Protein AF-A0A358Q5W8-F1 (afdb_monomer)

Mean predicted aligned error: 4.17 Å

Foldseek 3Di:
DFKKKLPKDFQAADVNHTFFFKKKKKKFAQDQAKKKKWKWKWADDPNDTHTDDTDIDIAGHRGMDIDMDTDPHRMMMMMMDIRDPRMDMWMWTQTPVRDTHTRDMDGDDDPD

Sequence (112 aa):
MPYFTTELLENASVKGVRQSLKLLVNISNNDNSTVAIQIEGFSQKEFKRVKYVEEFFTLSASGVILKNYYIPFDQFEFVFFISSPTVEISVECKDASGNLISVPLKPAEVNV

Nearest PDB structures (foldseek):
  1nc7-assembly1_C  TM=5.599E-01  e=3.815E-03  Thermotoga maritima
  1u5y-assembly1_D  TM=4.669E-01  e=7.411E-01  Mus musculus
  1u5z-assembly1_A  TM=3.508E-01  e=3.727E-01  Mus musculus
  7ye3-assembly1_E  TM=2.291E-01  e=5.256E-01  Lacticaseibacillus rhamnosus
  5nxs-assembly1_A  TM=2.041E-01  e=4.180E-01  Homo sapiens

pLDDT: mean 92.12, std 9.34, range [41.66, 98.44]

Solvent-accessible surface area (backbone atoms only — not comparable to full-at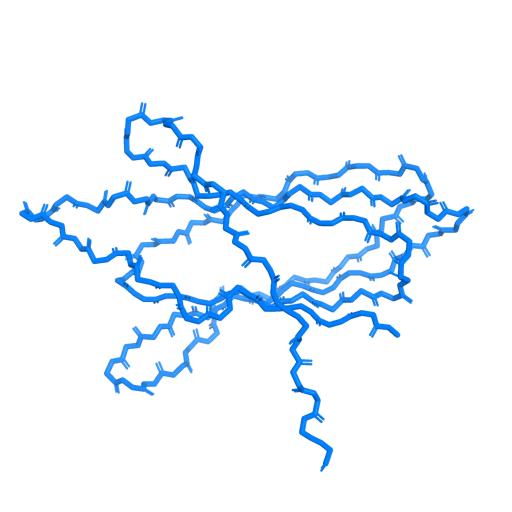om values): 6184 Å² total; per-residue (Å²): 104,46,40,35,21,50,50,84,40,83,35,58,57,58,96,83,43,53,50,41,52,35,38,38,40,41,39,39,29,70,38,96,49,71,38,47,41,37,41,39,29,30,38,52,55,96,90,42,80,42,77,81,41,81,46,77,52,74,44,48,48,70,32,72,49,78,46,80,43,81,41,95,44,46,25,34,34,43,37,39,42,30,64,46,79,58,48,48,77,50,38,30,36,31,32,77,89,66,50,77,44,81,50,68,73,41,78,51,83,80,88,124

Structure (mmCIF, N/CA/C/O backbone)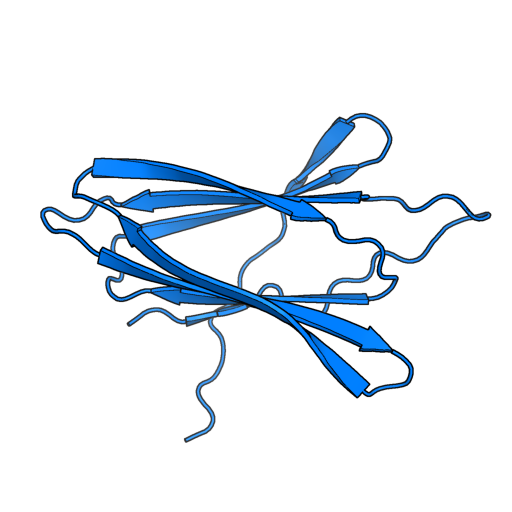:
data_AF-A0A358Q5W8-F1
#
_entry.id   AF-A0A358Q5W8-F1
#
loop_
_atom_site.group_PDB
_atom_site.id
_atom_site.type_symbol
_atom_site.label_atom_id
_atom_site.label_alt_id
_atom_site.label_comp_id
_atom_site.label_asym_id
_atom_site.label_entity_id
_atom_site.label_seq_id
_atom_site.pdbx_PDB_ins_code
_atom_site.Cartn_x
_atom_site.Cartn_y
_atom_site.Cartn_z
_atom_site.occupancy
_atom_site.B_iso_or_equiv
_atom_site.auth_seq_id
_atom_site.auth_comp_id
_atom_site.auth_asym_id
_atom_site.auth_atom_id
_atom_site.pdbx_PDB_model_num
ATOM 1 N N . MET A 1 1 ? 16.725 -1.503 -2.196 1.00 80.81 1 MET A N 1
ATOM 2 C CA . MET A 1 1 ? 15.288 -1.811 -2.315 1.00 80.81 1 MET A CA 1
ATOM 3 C C . MET A 1 1 ? 14.548 -0.782 -1.486 1.00 80.81 1 MET A C 1
ATOM 5 O O . MET A 1 1 ? 14.802 -0.744 -0.286 1.00 80.81 1 MET A O 1
ATOM 9 N N . PRO A 1 2 ? 13.780 0.128 -2.106 1.00 89.00 2 PRO A N 1
ATOM 10 C CA . PRO A 1 2 ? 13.011 1.114 -1.362 1.00 89.00 2 PRO A CA 1
ATOM 11 C C . PRO A 1 2 ? 12.006 0.461 -0.426 1.00 89.00 2 PRO A C 1
ATOM 13 O O . PRO A 1 2 ? 11.389 -0.556 -0.756 1.00 89.00 2 PRO A O 1
ATOM 16 N N . TYR A 1 3 ? 11.843 1.099 0.722 1.00 94.44 3 TYR A N 1
ATOM 17 C CA . TYR A 1 3 ? 10.897 0.709 1.742 1.00 94.44 3 TYR A CA 1
ATOM 18 C C . TYR A 1 3 ? 10.167 1.965 2.209 1.00 94.44 3 TYR A C 1
ATOM 20 O O . TYR A 1 3 ? 10.809 2.900 2.687 1.00 94.44 3 TYR A O 1
ATOM 28 N N . PHE A 1 4 ? 8.851 2.014 2.011 1.00 96.56 4 PHE A N 1
ATOM 29 C CA . PHE A 1 4 ? 8.030 3.183 2.317 1.00 96.56 4 PHE A CA 1
ATOM 30 C C . PHE A 1 4 ? 6.909 2.834 3.288 1.00 96.56 4 PHE A C 1
ATOM 32 O O . PHE A 1 4 ? 6.372 1.729 3.257 1.00 96.56 4 PHE A O 1
ATOM 39 N N . THR A 1 5 ? 6.516 3.801 4.107 1.00 96.81 5 THR A N 1
ATOM 40 C CA . THR A 1 5 ? 5.339 3.727 4.972 1.00 96.81 5 THR A CA 1
ATOM 41 C C . THR A 1 5 ? 4.505 4.996 4.831 1.00 96.81 5 THR A C 1
ATOM 43 O O . THR A 1 5 ? 5.039 6.077 4.570 1.00 96.81 5 THR A O 1
ATOM 46 N N . THR A 1 6 ? 3.193 4.871 5.015 1.00 96.31 6 THR A N 1
ATOM 47 C CA . THR A 1 6 ? 2.307 6.022 5.249 1.00 96.31 6 THR A CA 1
ATOM 48 C C . THR A 1 6 ? 2.444 6.586 6.662 1.00 96.31 6 THR A C 1
ATOM 50 O O . THR A 1 6 ? 1.821 7.597 6.967 1.00 96.31 6 THR A O 1
ATOM 53 N N . GLU A 1 7 ? 3.191 5.896 7.532 1.00 94.62 7 GLU A N 1
ATOM 54 C CA . GLU A 1 7 ? 3.045 5.958 8.985 1.00 94.62 7 GLU A CA 1
ATOM 55 C C . GLU A 1 7 ? 1.592 5.701 9.419 1.00 94.62 7 GLU A C 1
ATOM 57 O O . GLU A 1 7 ? 0.726 5.312 8.622 1.00 94.62 7 GLU A O 1
ATOM 62 N N . LEU A 1 8 ? 1.330 5.866 10.714 1.00 94.19 8 LEU A N 1
ATOM 63 C CA . LEU A 1 8 ? -0.015 5.767 11.246 1.00 94.19 8 LEU A CA 1
ATOM 64 C C . LEU A 1 8 ? -0.863 6.944 10.755 1.00 94.19 8 LEU A C 1
ATOM 66 O O . LEU A 1 8 ? -0.582 8.102 11.067 1.00 94.19 8 LEU A O 1
ATOM 70 N N . LEU A 1 9 ? -1.927 6.630 10.026 1.00 93.81 9 LEU A N 1
ATOM 71 C CA . LEU A 1 9 ? -2.929 7.584 9.585 1.00 93.81 9 LEU A CA 1
ATOM 72 C C . LEU A 1 9 ? -4.173 7.505 10.462 1.00 93.81 9 LEU A C 1
ATOM 74 O O . LEU A 1 9 ? -4.727 6.428 10.698 1.00 93.81 9 LEU A O 1
ATOM 78 N N . GLU A 1 10 ? -4.641 8.677 10.877 1.00 91.81 10 GLU A N 1
ATOM 79 C CA . GLU A 1 10 ? -5.926 8.860 11.542 1.00 91.81 10 GLU A CA 1
ATOM 80 C C . GLU A 1 10 ? -7.051 8.956 10.507 1.00 91.81 10 GLU A C 1
ATOM 82 O O . GLU A 1 10 ? -6.974 9.693 9.524 1.00 91.81 10 GLU A O 1
ATOM 87 N N . ASN A 1 11 ? -8.132 8.230 10.752 1.00 90.56 11 ASN A N 1
ATOM 88 C CA . ASN A 1 11 ? -9.339 8.205 9.930 1.00 90.56 11 ASN A CA 1
ATOM 89 C C . ASN A 1 11 ? -10.584 8.051 10.809 1.00 90.56 11 ASN A C 1
ATOM 91 O O . ASN A 1 11 ? -11.537 7.360 10.447 1.00 90.56 11 ASN A O 1
ATOM 95 N N . ALA A 1 12 ? -10.563 8.662 11.994 1.00 86.81 12 ALA A N 1
ATOM 96 C CA . ALA A 1 12 ? -11.633 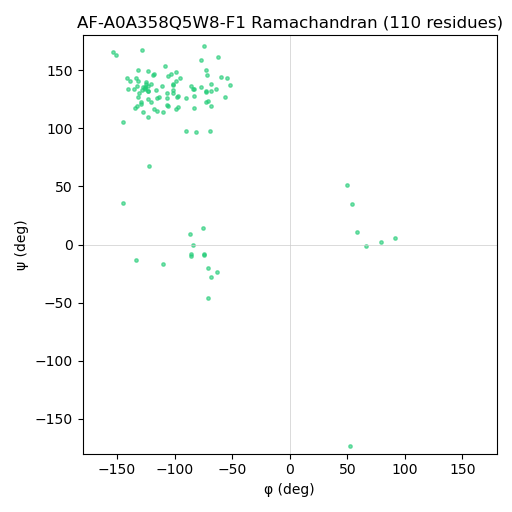8.573 12.976 1.00 86.81 12 ALA A CA 1
ATOM 97 C C . ALA A 1 12 ? -13.001 8.975 12.396 1.00 86.81 12 ALA A C 1
ATOM 99 O O . ALA A 1 12 ? -13.132 9.903 11.592 1.00 86.81 12 ALA A O 1
ATOM 100 N N . SER A 1 13 ? -14.050 8.282 12.838 1.00 84.94 13 SER A N 1
ATOM 101 C CA . SER A 1 13 ? -15.422 8.623 12.453 1.00 84.94 13 SER A CA 1
ATOM 102 C C . SER A 1 13 ? -15.890 9.899 13.158 1.00 84.94 13 SER A C 1
ATOM 104 O O . SER A 1 13 ? -15.959 9.955 14.385 1.00 84.94 13 SER A O 1
ATOM 106 N N . VAL A 1 14 ? -16.290 10.917 12.392 1.00 83.50 14 VAL A N 1
ATOM 107 C CA . VAL A 1 14 ? -16.848 12.167 12.927 1.00 83.50 14 VAL A CA 1
ATOM 108 C C . VAL A 1 14 ? -18.369 12.076 12.884 1.00 83.50 14 VAL A C 1
ATOM 110 O O . VAL A 1 14 ? -18.959 11.927 11.817 1.00 83.50 14 VAL A O 1
ATOM 113 N N . LYS A 1 15 ? -19.027 12.144 14.050 1.00 84.19 15 LYS A N 1
ATOM 114 C CA . LYS A 1 15 ? -20.493 11.971 14.184 1.00 84.19 15 LYS A CA 1
ATOM 115 C C . LYS A 1 15 ? -21.013 10.658 13.566 1.00 84.19 15 LYS A C 1
ATOM 117 O O . LYS A 1 15 ? -22.103 10.621 13.004 1.00 84.19 15 LYS A O 1
ATOM 122 N N . GLY A 1 16 ? -20.221 9.587 13.652 1.00 77.81 16 GLY A N 1
ATOM 123 C CA . GLY A 1 16 ? -20.558 8.277 13.082 1.00 77.81 16 GLY A CA 1
ATOM 124 C C . GLY A 1 16 ? -20.323 8.151 11.573 1.00 77.81 16 GLY A C 1
ATOM 125 O O . GLY A 1 16 ? -20.581 7.088 11.016 1.00 77.81 16 GLY A O 1
ATOM 126 N N . VAL A 1 17 ? -19.809 9.195 10.913 1.00 78.75 17 VAL A N 1
ATOM 127 C CA . VAL A 1 17 ? -19.450 9.173 9.490 1.00 78.75 17 VAL A CA 1
ATOM 128 C C . VAL A 1 17 ? -17.932 9.128 9.354 1.00 78.75 17 VAL A C 1
ATOM 130 O O . VAL A 1 17 ? -17.223 10.018 9.827 1.00 78.75 17 VAL A O 1
ATOM 133 N N . ARG A 1 18 ? -17.426 8.078 8.706 1.00 84.12 18 ARG A N 1
ATOM 134 C CA . ARG A 1 18 ? -15.998 7.928 8.416 1.00 84.12 18 ARG A CA 1
ATOM 135 C C . ARG A 1 18 ? -15.603 8.817 7.241 1.00 84.12 18 ARG A C 1
ATOM 137 O O . ARG A 1 18 ? -16.314 8.856 6.239 1.00 84.12 18 ARG A O 1
ATOM 144 N N . GLN A 1 19 ? -14.475 9.515 7.374 1.00 81.50 19 GLN A N 1
ATOM 145 C CA . GLN A 1 19 ? -14.037 10.490 6.376 1.00 81.50 19 GLN A CA 1
ATOM 146 C C . GLN A 1 19 ? -13.568 9.816 5.090 1.00 81.50 19 GLN A C 1
ATOM 148 O O . GLN A 1 19 ? -14.015 10.224 4.026 1.00 81.50 19 GLN A O 1
ATOM 153 N N . SER A 1 20 ? -12.749 8.763 5.184 1.00 88.44 20 SER A N 1
ATOM 154 C CA . SER A 1 20 ? -12.296 7.983 4.029 1.00 88.44 20 SER A CA 1
ATOM 155 C C . SER A 1 20 ? -12.638 6.505 4.173 1.00 88.44 20 SER A C 1
ATOM 157 O O . SER A 1 20 ? -12.458 5.905 5.232 1.00 88.44 20 SER A O 1
ATOM 159 N N . LEU A 1 21 ? -13.127 5.903 3.089 1.00 89.94 21 LEU A N 1
ATOM 160 C CA . LEU A 1 21 ? -13.454 4.471 3.042 1.00 89.94 21 LEU A CA 1
ATOM 161 C C . LEU A 1 21 ? -12.501 3.679 2.155 1.00 89.94 21 LEU A C 1
ATOM 163 O O . LEU A 1 21 ? -12.460 2.452 2.252 1.00 89.94 21 LEU A O 1
ATOM 167 N N . LYS A 1 22 ? -11.750 4.357 1.285 1.00 93.88 22 LYS A N 1
ATOM 168 C CA . LYS A 1 22 ? -10.831 3.713 0.354 1.00 93.88 22 LYS A CA 1
ATOM 169 C C . LYS A 1 22 ? -9.478 4.401 0.349 1.00 93.88 22 LYS A C 1
ATOM 171 O O . LYS A 1 22 ? -9.414 5.625 0.406 1.00 93.88 22 LYS A O 1
ATOM 176 N N . LEU A 1 23 ? -8.436 3.594 0.212 1.00 96.31 23 LEU A N 1
ATOM 177 C CA . LEU A 1 23 ? -7.078 4.028 -0.072 1.00 96.31 23 LEU A CA 1
ATOM 178 C C . LEU A 1 23 ? -6.690 3.529 -1.466 1.00 96.31 23 LEU A C 1
ATOM 180 O O . LEU A 1 23 ? -6.852 2.352 -1.793 1.00 96.31 23 LEU A O 1
ATOM 184 N N . LEU A 1 24 ? -6.241 4.455 -2.297 1.00 97.56 24 LEU A N 1
ATOM 185 C CA . LEU A 1 24 ? -5.787 4.250 -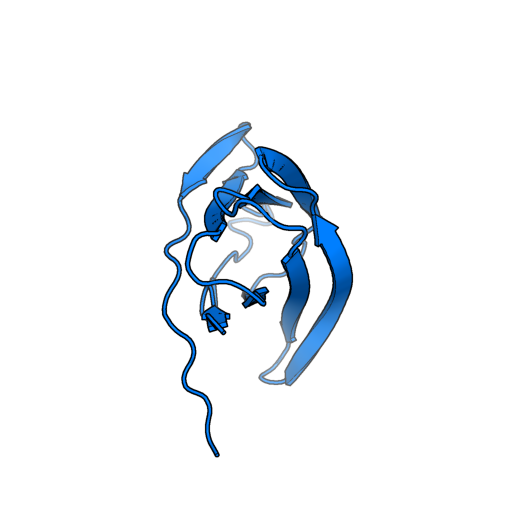3.659 1.00 97.56 24 LEU A CA 1
ATOM 186 C C . LEU A 1 24 ? -4.265 4.257 -3.654 1.00 97.56 24 LEU A C 1
ATOM 188 O O . LEU A 1 24 ? -3.655 5.165 -3.096 1.00 97.56 24 LEU A O 1
ATOM 192 N N . VAL A 1 25 ? -3.657 3.250 -4.272 1.00 98.00 25 VAL A N 1
ATOM 193 C CA . VAL A 1 25 ? -2.204 3.179 -4.454 1.00 98.00 25 VAL A CA 1
ATOM 194 C C . VAL A 1 25 ? -1.942 3.061 -5.940 1.00 98.00 25 VAL A C 1
ATOM 196 O O . VAL A 1 25 ? -2.251 2.033 -6.546 1.00 98.00 25 VAL A O 1
ATOM 199 N N . ASN A 1 26 ? -1.402 4.120 -6.525 1.00 98.19 26 ASN A N 1
ATOM 200 C CA . ASN A 1 26 ? -0.978 4.129 -7.913 1.00 98.19 26 ASN A CA 1
ATOM 201 C C . ASN A 1 26 ? 0.529 3.876 -7.979 1.00 98.19 26 ASN A C 1
ATOM 203 O O . ASN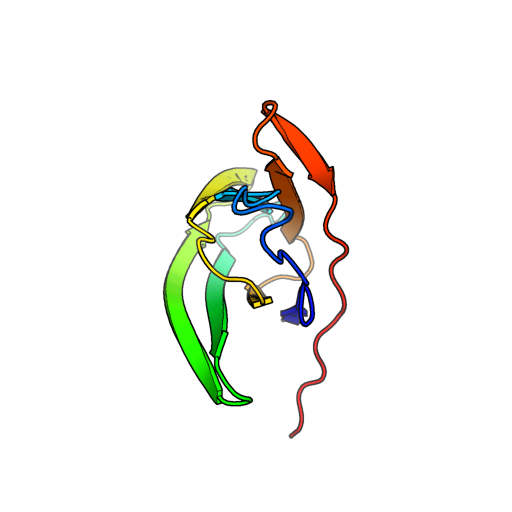 A 1 26 ? 1.305 4.551 -7.300 1.00 98.19 26 ASN A O 1
ATOM 207 N N . ILE A 1 27 ? 0.918 2.885 -8.778 1.00 98.31 27 ILE A N 1
ATOM 208 C CA . ILE A 1 27 ? 2.292 2.397 -8.873 1.00 98.31 27 ILE A CA 1
ATOM 209 C C . ILE A 1 27 ? 2.690 2.359 -10.344 1.00 98.31 27 ILE A C 1
ATOM 211 O O . ILE A 1 27 ? 2.043 1.667 -11.135 1.00 98.31 27 ILE A O 1
ATOM 215 N N . SER A 1 28 ? 3.763 3.062 -10.696 1.00 98.38 28 SER A N 1
ATOM 216 C CA . SER A 1 28 ? 4.362 3.056 -12.033 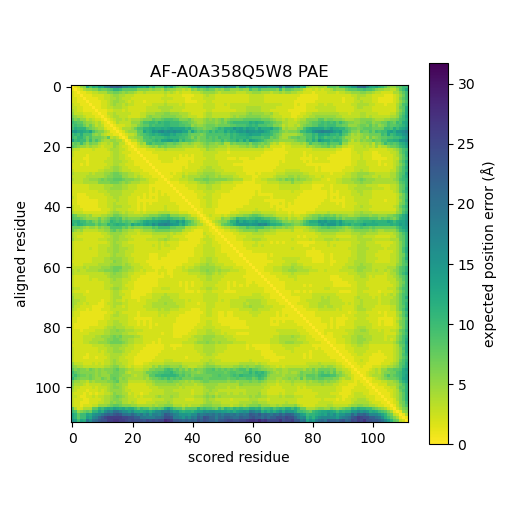1.00 98.38 28 SER A CA 1
ATOM 217 C C . SER A 1 28 ? 5.767 2.468 -11.983 1.00 98.38 28 SER A C 1
ATOM 219 O O . SER A 1 28 ? 6.627 2.898 -11.214 1.00 98.38 28 SER A O 1
ATOM 221 N N . ASN A 1 29 ? 6.006 1.459 -12.818 1.00 97.88 29 ASN A N 1
ATOM 222 C CA . ASN A 1 29 ? 7.324 0.874 -12.991 1.00 97.88 29 ASN A CA 1
ATOM 223 C C . ASN A 1 29 ? 8.082 1.596 -14.112 1.00 97.88 29 ASN A C 1
ATOM 225 O O . ASN A 1 29 ? 7.919 1.256 -15.285 1.00 97.88 29 ASN A O 1
ATOM 229 N N . ASN A 1 30 ? 8.941 2.548 -13.744 1.00 96.81 30 ASN A N 1
ATOM 230 C CA . ASN A 1 30 ? 9.811 3.251 -14.692 1.00 96.81 30 ASN A CA 1
ATOM 231 C C . ASN A 1 30 ? 11.144 2.508 -14.936 1.00 96.81 30 ASN A C 1
ATOM 233 O O . ASN A 1 30 ? 12.053 3.054 -15.558 1.00 96.81 30 ASN A O 1
ATOM 237 N N . ASP A 1 31 ? 11.281 1.271 -14.445 1.00 95.38 31 ASP A N 1
ATOM 238 C CA . ASP A 1 31 ? 12.404 0.386 -14.750 1.00 95.38 31 ASP A CA 1
ATOM 239 C C . ASP A 1 31 ? 12.263 -0.241 -16.151 1.00 95.38 31 ASP A C 1
ATOM 241 O O . ASP A 1 31 ? 11.165 -0.395 -16.695 1.00 95.38 31 ASP A O 1
ATOM 245 N N . ASN A 1 32 ? 13.390 -0.685 -16.708 1.00 96.31 32 ASN A N 1
ATOM 246 C CA . ASN A 1 32 ? 13.448 -1.437 -17.964 1.00 96.31 32 ASN A CA 1
ATOM 247 C C . ASN A 1 32 ? 13.202 -2.942 -17.759 1.00 96.31 32 ASN A C 1
ATOM 249 O O . ASN A 1 32 ? 13.248 -3.722 -18.711 1.00 96.31 32 ASN A O 1
ATOM 253 N N . SER A 1 33 ? 12.975 -3.366 -16.517 1.00 97.44 33 SER A N 1
ATOM 254 C CA . SER A 1 33 ? 12.784 -4.756 -16.120 1.00 97.44 33 SER A CA 1
ATOM 255 C C . SER A 1 33 ? 11.510 -4.952 -15.295 1.00 97.44 33 SER A C 1
ATOM 257 O O . SER A 1 33 ? 10.858 -4.002 -14.863 1.00 97.44 33 SER A O 1
ATOM 259 N N . THR A 1 34 ? 11.115 -6.213 -15.109 1.00 98.12 34 THR A N 1
ATOM 260 C CA . THR A 1 34 ? 9.997 -6.555 -14.220 1.00 98.12 34 THR A CA 1
ATOM 261 C C . THR A 1 34 ? 10.431 -6.386 -12.767 1.00 98.12 34 THR A C 1
ATOM 263 O O . THR A 1 34 ? 11.468 -6.915 -12.372 1.00 98.12 34 THR A O 1
ATOM 266 N N . VAL A 1 35 ? 9.619 -5.691 -11.971 1.00 98.06 35 VAL A N 1
ATOM 267 C CA . VAL A 1 35 ? 9.874 -5.430 -10.546 1.00 98.06 35 VAL A CA 1
ATOM 268 C C . VAL A 1 35 ? 8.933 -6.244 -9.665 1.00 98.06 35 VAL A C 1
ATOM 270 O O . VAL A 1 35 ? 7.826 -6.581 -10.084 1.00 98.06 35 VAL A O 1
ATOM 273 N N . ALA A 1 36 ? 9.358 -6.544 -8.441 1.00 98.19 36 ALA A N 1
ATOM 274 C CA . ALA A 1 36 ? 8.528 -7.145 -7.405 1.00 98.19 36 ALA A CA 1
ATOM 275 C C . ALA A 1 36 ? 8.081 -6.075 -6.401 1.00 98.19 36 ALA A C 1
ATOM 277 O O . ALA A 1 36 ? 8.873 -5.216 -5.998 1.00 98.19 36 ALA A O 1
ATOM 278 N N . ILE A 1 37 ? 6.811 -6.141 -6.009 1.00 98.19 37 ILE A N 1
ATOM 279 C CA . ILE A 1 37 ? 6.168 -5.208 -5.087 1.00 98.19 37 ILE A CA 1
ATOM 280 C C . ILE A 1 37 ? 5.443 -6.017 -4.011 1.00 98.19 37 ILE A C 1
ATOM 282 O O . ILE A 1 37 ? 4.666 -6.923 -4.326 1.00 98.19 37 ILE A O 1
ATOM 286 N N . GLN A 1 38 ? 5.673 -5.657 -2.750 1.00 98.31 38 GLN A N 1
ATOM 287 C CA . GLN A 1 38 ? 4.899 -6.132 -1.608 1.00 98.31 38 GLN A CA 1
ATOM 288 C C . GLN A 1 38 ? 4.174 -4.956 -0.962 1.00 98.31 38 GLN A C 1
ATOM 290 O O . GLN A 1 38 ? 4.774 -3.907 -0.720 1.00 98.31 38 GLN A O 1
ATOM 295 N N . ILE A 1 39 ? 2.890 -5.147 -0.675 1.00 98.31 39 ILE A N 1
ATOM 296 C CA . ILE A 1 39 ? 2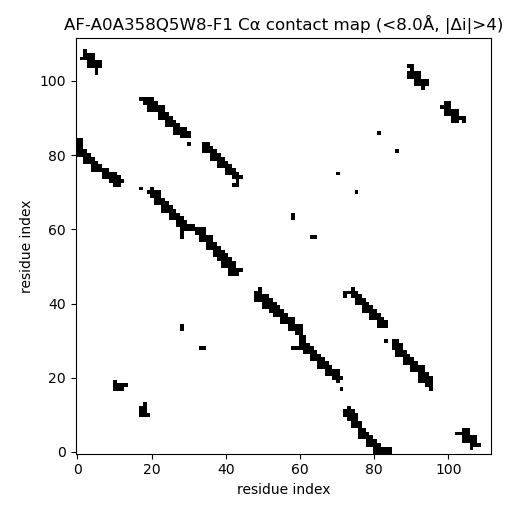.036 -4.173 -0.001 1.00 98.31 39 ILE A CA 1
ATOM 297 C C . ILE A 1 39 ? 1.463 -4.840 1.238 1.00 98.31 39 ILE A C 1
ATOM 299 O O . ILE A 1 39 ? 0.821 -5.890 1.155 1.00 98.31 39 ILE A O 1
ATOM 303 N N . GLU A 1 40 ? 1.672 -4.208 2.382 1.00 98.06 40 GLU A N 1
ATOM 304 C CA . GLU A 1 40 ? 1.079 -4.621 3.642 1.00 98.06 40 GLU A CA 1
ATOM 305 C C . GLU A 1 40 ? 0.223 -3.493 4.202 1.00 98.06 40 GLU A C 1
ATOM 307 O O . GLU A 1 40 ? 0.605 -2.324 4.160 1.00 98.06 40 GLU A O 1
ATOM 312 N N . GLY A 1 41 ? -0.941 -3.850 4.732 1.00 97.62 41 GLY A N 1
ATOM 313 C CA . GLY A 1 41 ? -1.855 -2.917 5.379 1.00 97.62 41 GLY A CA 1
ATOM 314 C C . GLY A 1 41 ? -2.184 -3.394 6.782 1.00 97.62 41 GLY A C 1
ATOM 315 O O . GLY A 1 41 ? -2.496 -4.569 7.007 1.00 97.62 41 GLY A O 1
ATOM 316 N N . PHE A 1 42 ? -2.136 -2.463 7.726 1.00 96.88 42 PHE A N 1
ATOM 317 C CA . PHE A 1 42 ? -2.359 -2.703 9.141 1.00 96.88 42 PHE A CA 1
ATOM 318 C C . PHE A 1 42 ? -3.468 -1.796 9.664 1.00 96.88 42 PHE A C 1
ATOM 320 O O . PHE A 1 42 ? -3.521 -0.616 9.334 1.00 96.88 42 PHE A O 1
ATOM 327 N N . SER A 1 43 ? -4.349 -2.346 10.493 1.00 95.38 43 SER A N 1
ATOM 328 C CA . SER A 1 43 ? -5.266 -1.566 11.326 1.00 95.38 43 SER A CA 1
ATOM 329 C C . SER A 1 43 ? -4.695 -1.463 12.734 1.00 95.38 43 SER A C 1
ATOM 331 O O . SER A 1 43 ? -4.052 -2.414 13.199 1.00 95.38 43 SER A O 1
ATOM 333 N N . GLN A 1 44 ? -4.957 -0.359 13.428 1.00 92.12 44 GLN A N 1
ATOM 334 C CA . GLN A 1 44 ? -4.653 -0.255 14.850 1.00 92.12 44 GLN A CA 1
ATOM 335 C C . GLN A 1 44 ? -5.938 -0.314 15.672 1.00 92.12 44 GLN A C 1
ATOM 337 O O . GLN A 1 44 ? -6.886 0.437 15.446 1.00 92.12 44 GLN A O 1
ATOM 342 N N . LYS A 1 45 ? -5.976 -1.244 16.629 1.00 84.12 45 LYS A N 1
ATOM 343 C CA . LYS A 1 45 ? -7.063 -1.369 17.600 1.00 84.12 45 LYS A CA 1
ATOM 344 C C . LYS A 1 45 ? -6.461 -1.523 18.985 1.00 84.12 45 LYS A C 1
ATOM 346 O O . LYS A 1 45 ? -5.732 -2.482 19.219 1.00 84.12 45 LYS A O 1
ATOM 351 N N . GLU A 1 46 ? -6.762 -0.590 19.887 1.00 79.12 46 GLU A N 1
ATOM 352 C CA . GLU A 1 46 ? -6.316 -0.644 21.290 1.00 79.12 46 GLU A CA 1
ATOM 353 C C . GLU A 1 46 ? -4.802 -0.922 21.403 1.00 79.12 46 GLU A C 1
ATOM 355 O O . GLU A 1 46 ? -4.365 -1.855 22.074 1.00 79.12 46 GLU A O 1
ATOM 360 N N . PHE A 1 47 ? -3.999 -0.140 20.672 1.00 78.81 47 PHE A N 1
ATOM 361 C CA . PHE A 1 47 ? -2.533 -0.250 20.576 1.00 78.81 47 PHE A CA 1
ATOM 362 C C . PHE A 1 47 ? -1.987 -1.518 19.902 1.00 78.81 47 PHE A C 1
ATOM 364 O O . PHE A 1 47 ? -0.777 -1.629 19.708 1.00 78.81 47 PHE A O 1
ATOM 371 N N . LYS A 1 48 ? -2.839 -2.451 19.469 1.00 89.19 48 LYS A N 1
ATOM 372 C CA . LYS A 1 48 ? -2.418 -3.621 18.692 1.00 89.19 48 LYS A CA 1
ATOM 373 C C . LYS A 1 48 ? -2.449 -3.315 17.201 1.00 89.19 48 LYS A C 1
ATOM 375 O O . LYS A 1 48 ? -3.481 -2.912 16.665 1.00 89.19 48 LYS A O 1
ATOM 380 N N . ARG A 1 49 ? -1.320 -3.561 16.537 1.00 92.69 49 ARG A N 1
ATOM 381 C CA . ARG A 1 49 ? -1.179 -3.530 15.077 1.00 92.69 49 ARG A CA 1
ATOM 382 C C . ARG A 1 49 ? -1.631 -4.878 14.511 1.00 92.69 49 ARG A C 1
ATOM 384 O O . ARG A 1 49 ? -1.045 -5.908 14.836 1.00 92.69 49 ARG A O 1
ATOM 391 N N . VAL A 1 50 ? -2.681 -4.879 13.694 1.00 95.38 50 VAL A N 1
ATOM 392 C CA . VAL A 1 50 ? -3.270 -6.090 13.098 1.00 95.38 50 VAL A CA 1
ATOM 393 C C . VAL A 1 50 ? -3.156 -6.000 11.581 1.00 95.38 50 VAL A C 1
ATOM 395 O O . VAL A 1 50 ? -3.744 -5.100 10.981 1.00 95.38 50 VAL A O 1
ATOM 398 N N . LYS A 1 51 ? -2.403 -6.921 10.965 1.00 96.38 51 LYS A N 1
ATOM 399 C CA . LYS A 1 51 ? -2.287 -7.021 9.502 1.00 96.38 51 LYS A CA 1
ATOM 400 C C . LYS A 1 51 ? -3.627 -7.474 8.917 1.00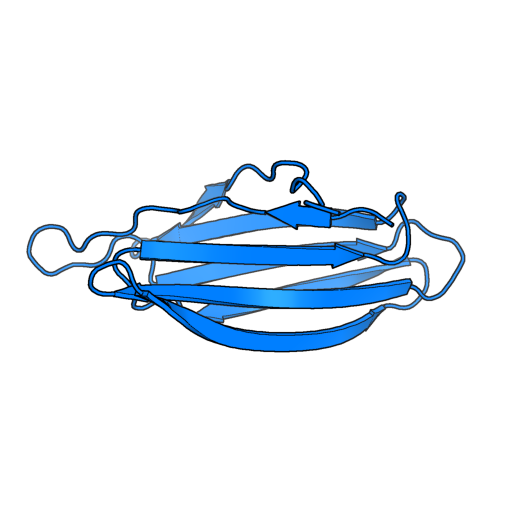 96.38 51 LYS A C 1
ATOM 402 O O . LYS A 1 51 ? -4.216 -8.430 9.417 1.00 96.38 51 LYS A O 1
ATOM 407 N N . TYR A 1 52 ? -4.097 -6.795 7.875 1.00 96.25 52 TYR A N 1
ATOM 408 C CA . TYR A 1 52 ? -5.332 -7.148 7.161 1.00 96.25 52 TYR A CA 1
ATOM 409 C C . TYR A 1 52 ? -5.178 -7.141 5.633 1.00 96.25 52 TYR A C 1
ATOM 411 O O . TYR A 1 52 ? -6.044 -7.663 4.936 1.00 96.25 52 TYR A O 1
ATOM 419 N N . VAL A 1 53 ? -4.081 -6.578 5.118 1.00 97.81 53 VAL A N 1
ATOM 420 C CA . VAL A 1 53 ? -3.674 -6.670 3.711 1.00 97.81 53 VAL A CA 1
ATOM 421 C C . VAL A 1 53 ? -2.272 -7.258 3.658 1.00 97.81 53 VAL A C 1
ATOM 423 O O . VAL A 1 53 ? -1.381 -6.806 4.377 1.00 97.81 53 VAL A O 1
ATOM 426 N N . GLU A 1 54 ? -2.094 -8.242 2.786 1.00 97.62 54 GLU A N 1
ATOM 427 C CA . GLU A 1 54 ? -0.806 -8.809 2.405 1.00 97.62 54 GLU A CA 1
ATOM 428 C C . GLU A 1 54 ? -0.892 -9.171 0.923 1.00 97.62 54 GLU A C 1
ATOM 430 O O . GLU A 1 54 ? -1.576 -10.117 0.533 1.00 97.62 54 GLU A O 1
ATOM 435 N N . GLU A 1 55 ? -0.255 -8.365 0.082 1.00 97.94 55 GLU A N 1
ATOM 436 C CA . GLU A 1 55 ? -0.206 -8.586 -1.357 1.00 97.94 55 GLU A CA 1
ATOM 437 C C . GLU A 1 55 ? 1.237 -8.601 -1.838 1.00 97.94 55 GLU A C 1
ATOM 439 O O . GLU A 1 55 ? 2.027 -7.724 -1.500 1.00 97.94 55 GLU A O 1
ATOM 444 N N . PHE A 1 56 ? 1.553 -9.571 -2.690 1.00 98.00 56 PHE A N 1
ATOM 445 C CA . PHE A 1 56 ? 2.829 -9.666 -3.381 1.00 98.00 56 PHE A CA 1
ATOM 446 C C . PHE A 1 56 ? 2.574 -9.919 -4.862 1.00 98.00 56 PHE A C 1
ATOM 448 O O . PHE A 1 56 ? 1.834 -10.837 -5.223 1.00 98.00 56 PHE A O 1
ATOM 455 N N . PHE A 1 57 ? 3.163 -9.101 -5.729 1.00 98.44 57 PHE A N 1
ATOM 456 C CA . PHE A 1 57 ? 3.002 -9.234 -7.172 1.00 98.44 57 PHE A CA 1
ATOM 457 C C . PHE A 1 57 ? 4.197 -8.657 -7.929 1.00 98.44 57 PHE A C 1
ATOM 459 O O . PHE A 1 57 ? 5.016 -7.915 -7.387 1.00 98.44 57 PHE A O 1
ATOM 466 N N . THR A 1 58 ? 4.279 -8.994 -9.213 1.00 98.44 58 THR A N 1
ATOM 467 C CA . THR A 1 58 ? 5.257 -8.418 -10.136 1.00 98.44 58 THR A CA 1
ATOM 468 C C . THR A 1 58 ? 4.596 -7.424 -11.082 1.00 98.44 58 THR A C 1
ATOM 470 O O . THR A 1 58 ? 3.474 -7.658 -11.532 1.00 98.44 58 THR A O 1
ATOM 473 N N . LEU A 1 59 ? 5.306 -6.357 -11.438 1.00 98.44 59 LEU A N 1
ATOM 474 C CA . LEU A 1 59 ? 4.873 -5.362 -12.417 1.00 98.44 59 LEU A CA 1
ATOM 475 C C . LEU A 1 59 ? 5.889 -5.315 -13.561 1.00 98.44 59 LEU A C 1
ATOM 477 O O . LEU A 1 59 ? 7.080 -5.115 -13.329 1.00 98.44 59 LEU A O 1
ATOM 481 N N . SER A 1 60 ? 5.433 -5.544 -14.794 1.00 98.44 60 SER A N 1
ATOM 482 C CA . SER A 1 60 ? 6.293 -5.518 -15.984 1.00 98.44 60 SER A CA 1
ATOM 483 C C . SER A 1 60 ? 6.911 -4.135 -16.204 1.00 98.44 60 SER A C 1
ATOM 485 O O . SER A 1 60 ? 6.406 -3.140 -15.679 1.00 98.44 60 SER A O 1
ATOM 487 N N . ALA A 1 61 ? 7.986 -4.064 -16.993 1.00 97.81 61 ALA A N 1
ATOM 488 C CA . ALA A 1 61 ? 8.591 -2.796 -17.410 1.00 97.81 61 ALA A CA 1
ATOM 489 C C . ALA A 1 61 ? 7.531 -1.852 -18.008 1.00 97.81 61 ALA A C 1
ATOM 491 O O . ALA A 1 61 ? 6.646 -2.306 -18.741 1.00 97.81 61 ALA A O 1
ATOM 492 N N . SER A 1 62 ? 7.595 -0.565 -17.652 1.00 95.94 62 SER A N 1
ATOM 493 C CA . SER A 1 62 ? 6.614 0.470 -18.034 1.00 95.94 62 SER A CA 1
ATOM 494 C C . SER A 1 62 ? 5.163 0.201 -17.598 1.00 95.94 62 SER A C 1
ATOM 496 O O . SER A 1 62 ? 4.243 0.887 -18.043 1.00 95.94 62 SER A O 1
ATOM 498 N N . GLY A 1 63 ? 4.929 -0.802 -16.746 1.00 97.88 63 GLY A N 1
ATOM 499 C CA . GLY A 1 63 ? 3.604 -1.129 -16.234 1.00 97.88 63 GLY A CA 1
ATOM 500 C C . GLY A 1 63 ? 3.106 -0.087 -15.235 1.00 97.88 63 GLY A C 1
ATOM 501 O O . GLY A 1 63 ? 3.880 0.451 -14.446 1.00 97.88 63 GLY A O 1
ATOM 502 N N . VAL A 1 64 ? 1.796 0.153 -15.237 1.00 98.12 64 VAL A N 1
ATOM 503 C CA . VAL A 1 64 ? 1.108 1.004 -14.258 1.00 98.12 64 VAL A CA 1
ATOM 504 C C . VAL A 1 64 ? -0.055 0.220 -13.669 1.00 98.12 64 VAL A C 1
ATOM 506 O O . VAL A 1 64 ? -0.789 -0.447 -14.401 1.00 98.12 64 VAL A O 1
ATOM 509 N N . ILE A 1 65 ? -0.229 0.281 -12.352 1.00 98.38 65 ILE A N 1
ATOM 510 C CA . ILE A 1 65 ? -1.333 -0.387 -11.662 1.00 98.38 65 ILE A CA 1
ATOM 511 C C . ILE A 1 65 ? -1.926 0.502 -10.572 1.00 98.38 65 ILE A C 1
ATOM 513 O O . ILE A 1 65 ? -1.208 1.165 -9.828 1.00 98.38 65 ILE A O 1
ATOM 517 N N . LEU A 1 66 ? -3.254 0.459 -10.459 1.00 98.12 66 LEU A N 1
ATOM 518 C CA . LEU A 1 66 ? -4.012 1.108 -9.397 1.00 98.12 66 LEU A CA 1
ATOM 519 C C . LEU A 1 66 ? -4.599 0.047 -8.459 1.00 98.12 66 LEU A C 1
ATOM 521 O O . LEU A 1 66 ? -5.488 -0.718 -8.846 1.00 98.12 66 LEU A O 1
ATOM 525 N N . LYS A 1 67 ? -4.132 0.016 -7.212 1.00 97.94 67 LYS A N 1
ATOM 526 C CA . LYS A 1 67 ? -4.693 -0.818 -6.142 1.00 97.94 67 LYS A CA 1
ATOM 527 C C . LYS A 1 67 ? -5.698 -0.018 -5.319 1.00 97.94 67 LYS A C 1
ATOM 529 O O . LYS A 1 67 ? -5.531 1.178 -5.105 1.00 97.94 67 LYS A O 1
ATOM 534 N N . ASN A 1 68 ? -6.760 -0.690 -4.883 1.00 96.62 68 ASN A N 1
ATOM 535 C CA . ASN A 1 68 ? -7.865 -0.095 -4.137 1.00 96.62 68 ASN A CA 1
ATOM 536 C C . ASN A 1 68 ? -8.092 -0.899 -2.855 1.00 96.62 68 ASN A C 1
ATOM 538 O O . ASN A 1 68 ? -8.540 -2.043 -2.922 1.00 96.62 68 ASN A O 1
ATOM 542 N N . TYR A 1 69 ? -7.844 -0.288 -1.702 1.00 96.44 69 TYR A N 1
ATOM 543 C CA . TYR A 1 69 ? -7.973 -0.920 -0.393 1.00 96.44 69 TYR A CA 1
ATOM 544 C C . TYR A 1 69 ? -9.143 -0.344 0.386 1.00 96.44 69 TYR A C 1
ATOM 546 O O . TYR A 1 69 ? -9.332 0.869 0.418 1.00 96.44 69 TYR A O 1
ATOM 554 N N . TYR A 1 70 ? -9.925 -1.205 1.034 1.00 94.19 70 TYR A N 1
ATOM 555 C CA . TYR A 1 70 ? -10.974 -0.769 1.950 1.00 94.19 70 TYR A CA 1
ATOM 556 C C . TYR A 1 70 ? -10.372 -0.478 3.330 1.00 94.19 70 TYR A C 1
ATOM 558 O O . TYR A 1 70 ? -9.683 -1.328 3.888 1.00 94.19 70 TYR A O 1
ATOM 566 N N . ILE A 1 71 ? -10.645 0.710 3.878 1.00 94.00 71 ILE A N 1
ATOM 567 C CA . ILE A 1 71 ? -10.070 1.206 5.142 1.00 94.00 71 ILE A CA 1
ATOM 568 C C . ILE A 1 71 ? -11.170 1.556 6.168 1.00 94.00 71 ILE A C 1
ATOM 570 O O . ILE A 1 71 ? -11.355 2.721 6.518 1.00 94.00 71 ILE A O 1
ATOM 574 N N . PRO A 1 72 ? -11.928 0.572 6.691 1.00 91.62 72 PRO A N 1
ATOM 575 C CA . PRO A 1 72 ? -13.010 0.807 7.656 1.00 91.62 72 PRO A CA 1
ATOM 576 C C . PRO A 1 72 ? -12.522 1.127 9.081 1.00 91.62 72 PRO A C 1
ATOM 578 O O . PRO A 1 72 ? -13.310 1.059 10.027 1.00 91.62 72 PRO A O 1
ATOM 581 N N . PHE A 1 73 ? -11.240 1.443 9.250 1.00 92.25 73 PHE A N 1
ATOM 582 C CA . PHE A 1 73 ? -10.569 1.567 10.541 1.00 92.25 73 PHE A CA 1
ATOM 583 C C . PHE A 1 73 ? -10.369 3.029 10.927 1.00 92.25 73 PHE A C 1
ATOM 585 O O . PHE A 1 73 ? -10.135 3.872 10.059 1.00 92.25 73 PHE A O 1
ATOM 592 N N . ASP A 1 74 ? -10.439 3.313 12.232 1.00 91.94 74 ASP A N 1
ATOM 593 C CA . ASP A 1 74 ? -10.141 4.644 12.781 1.00 91.94 74 ASP A CA 1
ATOM 594 C C . ASP A 1 74 ? -8.661 4.992 12.665 1.00 91.94 74 ASP A C 1
ATOM 596 O O . ASP A 1 74 ? -8.331 6.161 12.535 1.00 91.94 74 ASP A O 1
ATOM 600 N N . GLN A 1 75 ? -7.796 3.981 12.658 1.00 93.62 75 GLN A N 1
ATOM 601 C CA . GLN A 1 75 ? -6.360 4.121 12.494 1.00 93.62 75 GLN A CA 1
ATOM 602 C C . GLN A 1 75 ? -5.840 2.999 11.602 1.00 93.62 75 GLN A C 1
ATOM 604 O O . GLN A 1 75 ? -6.194 1.826 11.791 1.00 93.62 75 GLN A O 1
ATOM 609 N N . PHE A 1 76 ? -5.001 3.346 10.634 1.00 95.38 76 PHE A N 1
ATOM 610 C CA . PHE A 1 76 ? -4.384 2.372 9.743 1.00 95.38 76 PHE A CA 1
ATOM 611 C C . PHE A 1 76 ? -3.016 2.841 9.250 1.00 95.38 76 PHE A C 1
ATOM 613 O O . PHE A 1 76 ? -2.682 4.017 9.308 1.00 95.38 76 PHE A O 1
ATOM 620 N N . GLU A 1 77 ? -2.234 1.904 8.738 1.00 95.88 77 GLU A N 1
ATOM 621 C CA . GLU A 1 77 ? -0.921 2.144 8.151 1.00 95.88 77 GLU A CA 1
ATOM 622 C C . GLU A 1 77 ? -0.760 1.236 6.932 1.00 95.88 77 GLU A C 1
ATOM 624 O O . GLU A 1 77 ? -1.201 0.082 6.954 1.00 95.88 77 GLU A O 1
ATOM 629 N N . PHE A 1 78 ? -0.109 1.741 5.887 1.00 97.50 78 PHE A N 1
ATOM 630 C CA . PHE A 1 78 ? 0.359 0.937 4.768 1.00 97.50 78 PHE A CA 1
ATOM 631 C C . PHE A 1 78 ? 1.867 1.001 4.636 1.00 97.50 78 PHE A C 1
ATOM 633 O O . PHE A 1 78 ? 2.499 2.028 4.878 1.00 97.50 78 PHE A O 1
ATOM 640 N N . VAL A 1 79 ? 2.416 -0.123 4.206 1.00 97.31 79 VAL A N 1
ATOM 641 C CA . VAL A 1 79 ? 3.838 -0.356 4.067 1.00 97.31 79 VAL A CA 1
ATOM 642 C C . VAL A 1 79 ? 4.104 -0.972 2.697 1.00 97.31 79 VAL A C 1
ATOM 644 O O . VAL A 1 79 ? 3.385 -1.872 2.258 1.00 97.31 79 VAL A O 1
ATOM 647 N N . PHE A 1 80 ? 5.146 -0.491 2.025 1.00 97.62 80 PHE A N 1
ATOM 648 C CA . PHE A 1 80 ? 5.471 -0.842 0.648 1.00 97.62 80 PHE A CA 1
ATOM 649 C C . PHE A 1 80 ? 6.933 -1.264 0.544 1.00 97.62 80 PHE A C 1
ATOM 651 O O . PHE A 1 80 ? 7.830 -0.469 0.831 1.00 97.62 80 PHE A O 1
ATOM 658 N N . PHE A 1 81 ? 7.176 -2.488 0.080 1.00 97.12 81 PHE A N 1
ATOM 659 C CA . PHE A 1 81 ? 8.510 -2.954 -0.295 1.00 97.12 81 PHE A CA 1
ATOM 660 C C . PHE A 1 81 ? 8.603 -3.039 -1.809 1.00 97.12 81 PHE A C 1
ATOM 662 O O . PHE A 1 81 ? 7.746 -3.637 -2.465 1.00 97.12 81 PHE A O 1
ATOM 669 N N . ILE A 1 82 ? 9.664 -2.460 -2.361 1.00 96.06 82 ILE A N 1
ATOM 670 C CA . ILE A 1 82 ? 9.859 -2.384 -3.803 1.00 96.06 82 ILE A CA 1
ATOM 671 C C . ILE A 1 82 ? 11.245 -2.915 -4.154 1.00 96.06 82 ILE A C 1
ATOM 673 O O . ILE A 1 82 ? 12.255 -2.532 -3.556 1.00 96.06 82 ILE A O 1
ATOM 677 N N . SER A 1 83 ? 11.325 -3.778 -5.165 1.00 96.38 83 SER A N 1
ATOM 678 C CA . SER A 1 83 ? 12.607 -4.333 -5.601 1.00 96.38 83 SER A CA 1
ATOM 679 C C . SER A 1 83 ? 13.513 -3.319 -6.315 1.00 96.38 83 SER A C 1
ATOM 681 O O . SER A 1 83 ? 14.721 -3.539 -6.356 1.00 96.38 83 SER A O 1
ATOM 683 N N . SER A 1 84 ? 12.971 -2.213 -6.845 1.00 95.12 84 SER A N 1
ATOM 684 C CA . SER A 1 84 ? 13.714 -1.205 -7.617 1.00 95.12 84 SER A CA 1
ATOM 685 C C . SER A 1 84 ? 13.432 0.237 -7.153 1.00 95.12 84 SER A C 1
ATOM 687 O O . SER A 1 84 ? 12.286 0.551 -6.840 1.00 95.12 84 SER A O 1
ATOM 689 N N . PRO A 1 85 ? 14.448 1.127 -7.098 1.00 93.88 85 PRO A N 1
ATOM 690 C CA . PRO A 1 85 ? 14.288 2.542 -6.745 1.00 93.88 85 PRO A CA 1
ATOM 691 C C . PRO A 1 85 ? 13.668 3.422 -7.831 1.00 93.88 85 PRO A C 1
ATOM 693 O O . PRO A 1 85 ? 13.365 4.576 -7.551 1.00 93.88 85 PRO A O 1
ATOM 696 N N . THR A 1 86 ? 13.498 2.914 -9.049 1.00 95.00 86 THR A N 1
ATOM 697 C CA . THR A 1 86 ? 12.906 3.663 -10.171 1.00 95.00 86 THR A CA 1
ATOM 698 C C . THR A 1 86 ? 11.381 3.584 -10.199 1.00 95.00 86 THR A C 1
ATOM 700 O O . THR A 1 86 ? 10.746 4.296 -10.969 1.00 95.00 86 THR A O 1
ATOM 703 N N . VAL A 1 87 ? 10.780 2.725 -9.374 1.00 96.56 87 VAL A N 1
ATOM 704 C CA . VAL A 1 87 ? 9.326 2.639 -9.236 1.00 96.56 87 VAL A CA 1
ATOM 705 C C . VAL A 1 87 ? 8.824 3.854 -8.470 1.00 96.56 87 VAL A C 1
ATOM 707 O O . VAL A 1 87 ? 9.323 4.168 -7.388 1.00 96.56 87 VAL A O 1
ATOM 710 N N . GLU A 1 88 ? 7.788 4.490 -8.997 1.00 96.56 88 GLU A N 1
ATOM 711 C CA . GLU A 1 88 ? 7.101 5.588 -8.329 1.00 96.56 88 GLU A CA 1
ATOM 712 C C . GLU A 1 88 ? 5.805 5.073 -7.698 1.00 96.56 88 GLU A C 1
ATOM 714 O O . GLU A 1 88 ? 5.071 4.278 -8.292 1.00 96.56 88 GLU A O 1
ATOM 719 N N . ILE A 1 89 ? 5.527 5.527 -6.474 1.00 96.62 89 ILE A N 1
ATOM 720 C CA . ILE A 1 89 ? 4.289 5.230 -5.753 1.00 96.62 89 ILE A CA 1
ATOM 721 C C . ILE A 1 89 ? 3.648 6.543 -5.318 1.00 96.62 89 ILE A C 1
ATOM 723 O O . ILE A 1 89 ? 4.303 7.410 -4.742 1.00 96.62 89 ILE A O 1
ATOM 727 N N . SER A 1 90 ? 2.344 6.652 -5.552 1.00 97.31 90 SER A N 1
ATOM 728 C CA . SER A 1 90 ? 1.492 7.695 -4.982 1.00 97.31 90 SER A CA 1
ATOM 729 C C . SER A 1 90 ? 0.324 7.052 -4.247 1.00 97.31 90 SER A C 1
ATOM 731 O O . SER A 1 90 ? -0.228 6.042 -4.692 1.00 97.31 90 SER A O 1
ATOM 733 N N . VAL A 1 91 ? -0.015 7.618 -3.092 1.00 97.88 91 VAL A N 1
ATOM 734 C CA . VAL A 1 91 ? -1.087 7.119 -2.234 1.00 97.88 91 VAL A CA 1
ATOM 735 C C . VAL A 1 91 ? -2.093 8.229 -2.008 1.00 97.88 91 VAL A C 1
ATOM 737 O O . VAL A 1 91 ? -1.728 9.356 -1.680 1.00 97.88 91 VAL A O 1
ATOM 740 N N . GLU A 1 92 ? -3.367 7.905 -2.181 1.00 97.31 92 GLU A N 1
ATOM 741 C CA . GLU A 1 92 ? -4.467 8.846 -2.019 1.00 97.31 92 GLU A CA 1
ATOM 742 C C . GLU A 1 92 ? -5.594 8.189 -1.224 1.00 97.31 92 GLU A C 1
ATOM 744 O O . GLU A 1 92 ? -6.013 7.068 -1.508 1.00 97.31 92 GLU A O 1
ATOM 749 N N . CYS A 1 93 ? -6.140 8.891 -0.243 1.00 94.75 93 CYS A N 1
ATOM 750 C CA . CYS A 1 93 ? -7.394 8.511 0.389 1.00 94.75 93 CYS A CA 1
ATOM 751 C C . CYS A 1 93 ? -8.558 9.084 -0.414 1.00 94.75 93 CYS A C 1
ATOM 753 O O . CYS A 1 93 ? -8.533 10.249 -0.809 1.00 94.75 93 CYS A O 1
ATOM 755 N N . LYS A 1 94 ? -9.601 8.281 -0.626 1.00 90.94 94 LYS A N 1
ATOM 756 C CA . LYS A 1 94 ? -10.859 8.757 -1.198 1.00 90.94 94 LYS A CA 1
ATOM 757 C C . LYS A 1 94 ? -11.866 9.003 -0.085 1.00 90.94 94 LYS A C 1
ATOM 759 O O . LYS A 1 94 ? -12.276 8.056 0.602 1.00 90.94 94 LYS A O 1
ATOM 764 N N . ASP A 1 95 ? -12.265 10.261 0.062 1.00 82.75 95 ASP A N 1
ATOM 765 C CA . ASP A 1 95 ? -13.233 10.660 1.073 1.00 82.75 95 ASP A CA 1
ATOM 766 C C . ASP A 1 95 ? -14.671 10.237 0.704 1.00 82.75 95 ASP A C 1
ATOM 768 O O . ASP A 1 95 ? -14.953 9.772 -0.408 1.00 82.75 95 ASP A O 1
ATOM 772 N N . ALA A 1 96 ? -15.602 10.379 1.649 1.00 77.06 96 ALA A N 1
ATOM 773 C CA . ALA A 1 96 ? -17.013 10.038 1.453 1.00 77.06 96 ALA A CA 1
ATOM 774 C C . ALA A 1 96 ? -17.711 10.885 0.366 1.00 77.06 96 ALA A C 1
ATOM 776 O O . ALA A 1 96 ? -18.698 10.435 -0.215 1.00 77.06 96 ALA A O 1
ATOM 777 N N . SER A 1 97 ? -17.191 12.080 0.070 1.00 82.62 97 SER A N 1
ATOM 778 C CA . SER A 1 97 ? -17.662 12.966 -1.004 1.00 82.62 97 SER A CA 1
ATOM 779 C C . SER A 1 97 ? -17.028 12.633 -2.362 1.00 82.62 97 SER A C 1
ATOM 781 O O . SER A 1 97 ? -17.440 13.165 -3.390 1.00 82.62 97 SER A O 1
ATOM 783 N N . GLY A 1 98 ? -16.045 11.729 -2.382 1.00 83.00 98 GLY A N 1
ATOM 784 C CA . GLY A 1 98 ? -15.320 11.291 -3.563 1.00 83.00 98 GLY A CA 1
ATOM 785 C C . GLY A 1 98 ? -14.051 12.084 -3.879 1.00 83.00 98 GLY A C 1
ATOM 786 O O . GLY A 1 98 ? -13.444 11.793 -4.912 1.00 83.00 98 GLY A O 1
ATOM 787 N N . ASN A 1 99 ? -13.634 13.023 -3.025 1.00 88.19 99 ASN A N 1
ATOM 788 C CA . ASN A 1 99 ? -12.391 13.773 -3.202 1.00 88.19 99 ASN A CA 1
ATOM 789 C C . ASN A 1 99 ? -11.175 12.890 -2.910 1.00 88.19 99 ASN A C 1
ATOM 791 O O . ASN A 1 99 ? -11.239 11.985 -2.075 1.00 88.19 99 ASN A O 1
ATOM 795 N N . LEU A 1 100 ? -10.064 13.185 -3.586 1.00 92.56 100 LEU A N 1
ATOM 796 C CA . LEU A 1 100 ? -8.779 12.529 -3.368 1.00 92.56 100 LEU A CA 1
ATOM 797 C C . LEU A 1 100 ? -7.910 13.382 -2.445 1.00 92.56 100 LEU A C 1
ATOM 799 O O . LEU A 1 100 ? -7.711 14.573 -2.686 1.00 92.56 100 LEU A O 1
ATOM 803 N N . ILE A 1 101 ? -7.406 12.762 -1.384 1.00 93.56 101 ILE A N 1
ATOM 804 C CA . ILE A 1 101 ? -6.537 13.375 -0.383 1.00 93.56 101 ILE A CA 1
ATOM 805 C C . ILE A 1 101 ? -5.187 12.673 -0.467 1.00 93.56 101 ILE A C 1
ATOM 807 O O . ILE A 1 101 ? -5.095 11.483 -0.170 1.00 93.56 101 ILE A O 1
ATOM 811 N N . SER A 1 102 ? -4.145 13.401 -0.866 1.00 95.19 102 SER A N 1
ATOM 812 C CA . SER A 1 102 ? -2.793 12.846 -0.967 1.00 95.19 102 SER A CA 1
ATOM 813 C C . SER A 1 102 ? -2.265 12.420 0.404 1.00 95.19 102 SER A C 1
ATOM 815 O O . SER A 1 102 ? -2.371 13.164 1.383 1.00 95.19 102 SER A O 1
ATOM 817 N N . VAL A 1 103 ? -1.693 11.220 0.460 1.00 95.88 103 VAL A N 1
ATOM 818 C CA . VAL A 1 103 ? -1.047 10.653 1.642 1.00 95.88 103 VAL A CA 1
ATOM 819 C C . VAL A 1 103 ? 0.466 10.695 1.426 1.00 95.88 103 VAL A C 1
ATOM 821 O O . VAL A 1 103 ? 0.965 10.072 0.485 1.00 95.88 103 VAL A O 1
ATOM 824 N N . PRO A 1 104 ? 1.222 11.400 2.283 1.00 93.88 104 PRO A N 1
ATOM 825 C CA . PRO A 1 104 ? 2.669 11.426 2.170 1.00 93.88 104 PRO A CA 1
ATOM 826 C C . PRO A 1 104 ? 3.258 10.051 2.501 1.00 93.88 104 PRO A C 1
ATOM 828 O O . PRO A 1 104 ? 2.857 9.399 3.463 1.00 93.88 104 PRO A O 1
ATOM 831 N N . LEU A 1 105 ? 4.251 9.642 1.716 1.00 95.25 105 LEU A N 1
ATOM 832 C CA . LEU A 1 105 ? 5.076 8.476 2.005 1.00 95.25 105 LEU A CA 1
ATOM 833 C C . LEU A 1 105 ? 6.384 8.912 2.650 1.00 95.25 105 LEU A C 1
ATOM 835 O O . LEU A 1 105 ? 7.000 9.895 2.230 1.00 95.25 105 LEU A O 1
ATOM 839 N N . LYS A 1 106 ? 6.836 8.143 3.637 1.00 94.38 106 LYS A N 1
ATOM 840 C CA . LYS A 1 106 ? 8.157 8.296 4.243 1.00 94.38 106 LYS A CA 1
ATOM 841 C C . LYS A 1 106 ? 8.991 7.039 4.034 1.00 94.38 106 LYS A C 1
ATOM 843 O O . LYS A 1 106 ? 8.424 5.945 4.019 1.00 94.38 106 LYS A O 1
ATOM 848 N N . PRO A 1 107 ? 10.322 7.160 3.883 1.00 91.62 107 PRO A N 1
ATOM 849 C CA . PRO A 1 107 ? 11.207 6.010 3.975 1.00 91.62 107 PRO A CA 1
ATOM 850 C C . PRO A 1 107 ? 11.000 5.333 5.329 1.00 91.62 107 PRO A C 1
ATOM 852 O O . PRO A 1 107 ? 11.055 5.996 6.363 1.00 91.62 107 PRO A O 1
ATOM 855 N N . ALA A 1 108 ? 10.728 4.036 5.325 1.00 82.44 108 ALA A N 1
ATOM 856 C CA . ALA A 1 108 ? 10.580 3.289 6.558 1.00 82.44 108 ALA A CA 1
ATOM 857 C C . ALA A 1 108 ? 11.964 2.847 7.059 1.00 82.44 108 ALA A C 1
ATOM 859 O O . ALA A 1 108 ? 12.804 2.375 6.288 1.00 82.44 108 ALA A O 1
ATOM 860 N N . GLU A 1 109 ? 12.218 3.035 8.354 1.00 72.44 109 GLU A N 1
ATOM 861 C CA . GLU A 1 109 ? 13.470 2.612 8.977 1.00 72.44 109 GLU A CA 1
ATOM 862 C C . GLU A 1 109 ? 13.507 1.082 9.059 1.00 72.44 109 GLU A C 1
ATOM 864 O O . GLU A 1 109 ? 12.611 0.440 9.614 1.00 72.44 109 GLU A O 1
ATOM 869 N N . VAL A 1 110 ? 14.549 0.482 8.485 1.00 57.09 110 VAL A N 1
ATOM 870 C CA . VAL A 1 110 ? 14.845 -0.934 8.697 1.00 57.09 110 VAL A CA 1
ATOM 871 C C . VAL A 1 110 ? 15.589 -1.017 10.025 1.00 57.09 110 VAL A C 1
ATOM 873 O O . VAL A 1 110 ? 16.791 -0.771 10.073 1.00 57.09 110 VAL A O 1
ATOM 876 N N . ASN A 1 111 ? 14.878 -1.320 11.110 1.00 47.97 111 ASN A N 1
ATOM 877 C CA . ASN A 1 111 ? 15.530 -1.702 12.361 1.00 47.97 111 ASN A CA 1
ATOM 878 C C . ASN A 1 111 ? 16.173 -3.080 12.146 1.00 47.97 111 ASN A C 1
ATOM 880 O O . ASN A 1 111 ? 15.472 -4.093 12.152 1.00 47.97 111 ASN A O 1
ATOM 884 N N . VAL A 1 112 ? 17.479 -3.079 11.858 1.00 41.66 112 VAL A N 1
ATOM 885 C CA . VAL A 1 112 ? 18.342 -4.271 11.761 1.0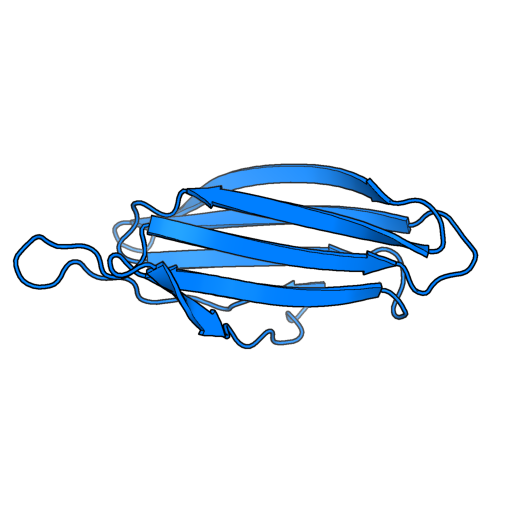0 41.66 112 VAL A CA 1
ATOM 886 C C . VAL A 1 112 ? 18.774 -4.709 13.152 1.00 41.66 112 VAL A C 1
ATOM 888 O O . VAL A 1 112 ? 19.156 -3.821 13.947 1.00 41.66 112 VAL A O 1
#

Secondary structure (DSSP, 8-state):
--EEE--PEE-PEETTEESEEEEEEEEEE-SSS-EEEEEEEEEEETTEEEEEEEEEEEE-TT-EEEEEEE--SSEEEEEEEES-TTEEEEEEEEETTS-EEEE--EEPP---

Radius of gyration: 14.5 Å; Cα contacts (8 Å, |Δi|>4): 267; chains: 1; bounding box: 39×23×39 Å